Protein AF-A0A518BI20-F1 (afdb_monomer_lite)

Radius of gyration: 26.62 Å; chains: 1; bounding box: 89×63×53 Å

Structure (mmCIF, N/CA/C/O backbone):
data_AF-A0A518BI20-F1
#
_entry.id   AF-A0A518BI20-F1
#
loop_
_atom_site.group_PDB
_atom_site.id
_atom_site.type_symbol
_atom_site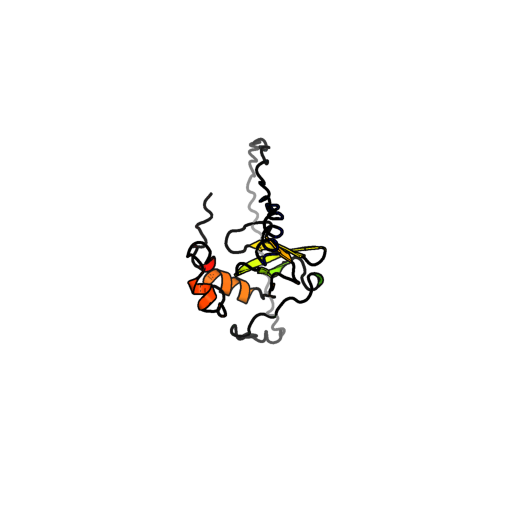.label_atom_id
_atom_site.label_alt_id
_atom_site.label_comp_id
_atom_site.label_asym_id
_atom_site.label_entity_id
_atom_site.label_seq_id
_atom_site.pdbx_PDB_ins_code
_atom_site.Cartn_x
_atom_site.Cartn_y
_atom_site.Cartn_z
_atom_site.occupancy
_atom_site.B_iso_or_equiv
_atom_site.auth_seq_id
_atom_site.auth_comp_id
_atom_site.auth_asym_id
_atom_site.auth_atom_id
_atom_site.pdbx_PDB_model_num
ATOM 1 N N . MET A 1 1 ? 46.395 31.071 -14.365 1.00 49.25 1 MET A N 1
ATOM 2 C CA . MET A 1 1 ? 45.755 29.738 -14.364 1.00 49.25 1 MET A CA 1
ATOM 3 C C . MET A 1 1 ? 44.639 29.793 -13.339 1.00 49.25 1 MET A C 1
ATOM 5 O O . MET A 1 1 ? 44.925 29.851 -12.153 1.00 49.25 1 MET A O 1
ATOM 9 N N . GLY A 1 2 ? 43.411 30.005 -13.818 1.00 41.03 2 GLY A N 1
ATOM 10 C CA . GLY A 1 2 ? 42.264 30.434 -13.016 1.00 41.03 2 GLY A CA 1
ATOM 11 C C . GLY A 1 2 ? 41.359 29.276 -12.612 1.00 41.03 2 GLY A C 1
ATOM 12 O O . GLY A 1 2 ? 41.117 28.360 -13.392 1.00 41.03 2 GLY A O 1
ATOM 13 N N . LEU A 1 3 ? 40.857 29.361 -11.384 1.00 51.25 3 LEU A N 1
ATOM 14 C CA . LEU A 1 3 ? 40.021 28.398 -10.668 1.00 51.25 3 LEU A CA 1
ATOM 15 C C . LEU A 1 3 ? 38.553 28.383 -11.167 1.00 51.25 3 LEU A C 1
ATOM 17 O O . LEU A 1 3 ? 37.632 28.340 -10.362 1.00 51.25 3 LEU A O 1
ATOM 21 N N . ALA A 1 4 ? 38.328 28.496 -12.481 1.00 50.50 4 ALA A N 1
ATOM 22 C CA . ALA A 1 4 ? 36.995 28.701 -13.071 1.00 50.50 4 ALA A CA 1
ATOM 23 C C . ALA A 1 4 ? 36.581 27.644 -14.117 1.00 50.50 4 ALA A C 1
ATOM 25 O O . ALA A 1 4 ? 35.505 27.754 -14.695 1.00 50.50 4 ALA A O 1
ATOM 26 N N . ASP A 1 5 ? 37.402 26.617 -14.364 1.00 51.78 5 ASP A N 1
ATOM 27 C CA . ASP A 1 5 ? 37.168 25.641 -15.448 1.00 51.78 5 ASP A CA 1
ATOM 28 C C . ASP A 1 5 ? 36.782 24.226 -14.978 1.00 51.78 5 ASP A C 1
ATOM 30 O O . ASP A 1 5 ? 36.635 23.319 -15.798 1.00 51.78 5 ASP A O 1
ATOM 34 N N . LEU A 1 6 ? 36.581 24.010 -13.671 1.00 52.59 6 LEU A N 1
ATOM 35 C CA . LEU A 1 6 ? 36.198 22.691 -13.144 1.00 52.59 6 LEU A CA 1
ATOM 36 C C . LEU A 1 6 ? 34.688 22.493 -12.932 1.00 52.59 6 LEU A C 1
ATOM 38 O O . LEU A 1 6 ? 34.280 21.393 -12.578 1.00 52.59 6 LEU A O 1
ATOM 42 N N . ASP A 1 7 ? 33.864 23.511 -13.194 1.00 49.44 7 ASP A N 1
ATOM 43 C CA . ASP A 1 7 ? 32.416 23.464 -12.923 1.00 49.44 7 ASP A CA 1
ATOM 44 C C . ASP A 1 7 ? 31.561 23.135 -14.165 1.00 49.44 7 ASP A C 1
ATOM 46 O O . ASP A 1 7 ? 30.335 23.094 -14.118 1.00 49.44 7 ASP A O 1
ATOM 50 N N . ARG A 1 8 ? 32.198 22.870 -15.316 1.00 48.34 8 ARG A N 1
ATOM 51 C CA . ARG A 1 8 ? 31.497 22.635 -16.595 1.00 48.34 8 ARG A CA 1
ATOM 52 C C . ARG A 1 8 ? 31.306 21.151 -16.954 1.00 48.34 8 ARG A C 1
ATOM 54 O O . ARG A 1 8 ? 30.789 20.852 -18.024 1.00 48.34 8 ARG A O 1
ATOM 61 N N . ARG A 1 9 ? 31.708 20.202 -16.095 1.00 49.59 9 ARG A N 1
ATOM 62 C CA . ARG A 1 9 ? 31.612 18.753 -16.395 1.00 49.59 9 ARG A CA 1
ATOM 63 C C . ARG A 1 9 ? 30.471 17.997 -15.711 1.00 49.59 9 ARG A C 1
ATOM 65 O O . ARG A 1 9 ? 30.226 16.865 -16.101 1.00 49.59 9 ARG A O 1
ATOM 72 N N . ASN A 1 10 ? 29.721 18.611 -14.795 1.00 47.16 10 ASN A N 1
ATOM 73 C CA . ASN A 1 10 ? 28.638 17.919 -14.075 1.00 47.16 10 ASN A CA 1
ATOM 74 C C . ASN A 1 10 ? 27.217 18.210 -14.602 1.00 47.16 10 ASN A C 1
ATOM 76 O O . ASN A 1 10 ? 26.243 17.830 -13.965 1.00 47.16 10 ASN A O 1
ATOM 80 N N . GLN A 1 11 ? 27.071 18.848 -15.771 1.00 52.09 11 GLN A N 1
ATOM 81 C CA . GLN A 1 11 ? 25.760 19.197 -16.355 1.00 52.09 11 GLN A CA 1
ATOM 82 C C . GLN A 1 11 ? 25.296 18.299 -17.520 1.00 52.09 11 GLN A C 1
ATOM 84 O O . GLN A 1 11 ? 24.353 18.659 -18.218 1.00 52.09 11 GLN A O 1
ATOM 89 N N . ALA A 1 12 ? 25.911 17.133 -17.748 1.00 46.97 12 ALA A N 1
ATOM 90 C CA . ALA A 1 12 ? 25.639 16.327 -18.948 1.00 46.97 12 ALA A CA 1
ATOM 91 C C . ALA A 1 12 ? 25.149 14.886 -18.708 1.00 46.97 12 ALA A C 1
ATOM 93 O O . ALA A 1 12 ? 25.139 14.104 -19.653 1.00 46.97 12 ALA A O 1
ATOM 94 N N . GLU A 1 13 ? 24.680 14.532 -17.507 1.00 47.75 13 GLU A N 1
ATOM 95 C CA . GLU A 1 13 ? 24.057 13.215 -17.260 1.00 47.75 13 GLU A CA 1
ATOM 96 C C . GLU A 1 13 ? 22.647 13.331 -16.661 1.00 47.75 13 GLU A C 1
ATOM 98 O O . GLU A 1 13 ? 22.235 12.578 -15.789 1.00 47.75 13 GLU A O 1
ATOM 103 N N . GLY A 1 14 ? 21.859 14.271 -17.186 1.00 42.34 14 GLY A N 1
ATOM 104 C CA . GLY A 1 14 ? 20.399 14.238 -17.097 1.00 42.34 14 GLY A CA 1
ATOM 105 C C . GLY A 1 14 ? 19.825 13.340 -18.192 1.00 42.34 14 GLY A C 1
ATOM 106 O O . GLY A 1 14 ? 19.191 13.836 -19.121 1.00 42.34 14 GLY A O 1
ATOM 107 N N . LYS A 1 15 ? 20.086 12.027 -18.135 1.00 45.50 15 LYS A N 1
ATOM 108 C CA . LYS A 1 15 ? 19.449 11.064 -19.041 1.00 45.50 15 LYS A CA 1
ATOM 109 C C . LYS A 1 15 ? 18.239 10.457 -18.342 1.00 45.50 15 LYS A C 1
ATOM 111 O O . LYS A 1 15 ? 18.365 9.615 -17.463 1.00 45.50 15 LYS A O 1
ATOM 116 N N . ALA A 1 16 ? 17.085 10.971 -18.750 1.00 46.91 16 ALA A N 1
ATOM 117 C CA . ALA A 1 16 ? 15.737 10.542 -18.426 1.00 46.91 16 ALA A CA 1
ATOM 118 C C . ALA A 1 16 ? 15.616 9.035 -18.132 1.00 46.91 16 ALA A C 1
ATOM 120 O O . ALA A 1 16 ? 15.645 8.212 -19.045 1.00 46.91 16 ALA A O 1
ATOM 121 N N . ALA A 1 17 ? 15.389 8.698 -16.864 1.00 42.91 17 ALA A N 1
ATOM 122 C CA . ALA A 1 17 ? 14.585 7.540 -16.512 1.00 42.91 17 ALA A CA 1
ATOM 123 C C . ALA A 1 17 ? 13.122 7.999 -16.564 1.00 42.91 17 ALA A C 1
ATOM 125 O O . ALA A 1 17 ? 12.525 8.368 -15.555 1.00 42.91 17 ALA A O 1
ATOM 126 N N . GLY A 1 18 ? 12.588 8.078 -17.784 1.00 37.88 18 GLY A N 1
ATOM 127 C CA . GLY A 1 18 ? 11.149 8.075 -17.986 1.00 37.88 18 GLY A CA 1
ATOM 128 C C . GLY A 1 18 ? 10.652 6.725 -17.501 1.00 37.88 18 GLY A C 1
ATOM 129 O O . GLY A 1 18 ? 10.912 5.704 -18.131 1.00 37.88 18 GLY A O 1
ATOM 130 N N . VAL A 1 19 ? 10.024 6.710 -16.332 1.00 44.03 19 VAL A N 1
ATOM 131 C CA . VAL A 1 19 ? 9.188 5.588 -15.928 1.00 44.03 19 VAL A CA 1
ATOM 132 C C . VAL A 1 19 ? 7.963 5.708 -16.820 1.00 44.03 19 VAL A C 1
ATOM 134 O O . VAL A 1 19 ? 7.074 6.517 -16.563 1.00 44.03 19 VAL A O 1
ATOM 137 N N . ASP A 1 20 ? 8.002 5.010 -17.951 1.00 36.09 20 ASP A N 1
ATOM 138 C CA . ASP A 1 20 ? 6.853 4.866 -18.826 1.00 36.09 20 ASP A CA 1
ATOM 139 C C . ASP A 1 20 ? 5.751 4.202 -18.001 1.00 36.09 20 ASP A C 1
ATOM 141 O O . ASP A 1 20 ? 5.804 3.013 -17.678 1.00 36.09 20 ASP A O 1
ATOM 145 N N . CYS A 1 21 ? 4.766 5.005 -17.604 1.00 42.34 21 CYS A N 1
ATOM 146 C CA . CYS A 1 21 ? 3.486 4.513 -17.143 1.00 42.34 21 CYS A CA 1
ATOM 147 C C . CYS A 1 21 ? 2.962 3.575 -18.231 1.00 42.34 21 CYS A C 1
ATOM 149 O O . CYS A 1 21 ? 2.674 4.004 -19.347 1.00 42.34 21 CYS A O 1
ATOM 151 N N . PHE A 1 22 ? 2.903 2.288 -17.906 1.00 38.94 22 PHE A N 1
ATOM 152 C CA . PHE A 1 22 ? 2.394 1.238 -18.768 1.00 38.94 22 PHE A CA 1
ATOM 153 C C . PHE A 1 22 ? 0.941 1.567 -19.138 1.00 38.94 22 PHE A C 1
ATOM 155 O O . PHE A 1 22 ? 0.022 1.401 -18.337 1.00 38.94 22 PHE A O 1
ATOM 162 N N . ASP A 1 23 ? 0.750 2.093 -20.346 1.00 39.62 23 ASP A N 1
ATOM 163 C CA . ASP A 1 23 ? -0.556 2.376 -20.927 1.00 39.62 23 ASP A CA 1
ATOM 164 C C . ASP A 1 23 ? -1.220 1.041 -21.298 1.00 39.62 23 ASP A C 1
ATOM 166 O O . ASP A 1 23 ? -1.038 0.490 -22.385 1.00 39.62 23 ASP A O 1
ATOM 170 N N . ALA A 1 24 ? -1.957 0.470 -20.345 1.00 46.78 24 ALA A N 1
ATOM 171 C CA . ALA A 1 24 ? -2.783 -0.717 -20.534 1.00 46.78 24 ALA A CA 1
ATOM 172 C C . ALA A 1 24 ? -4.075 -0.372 -21.304 1.00 46.78 24 ALA A C 1
ATOM 174 O O . ALA A 1 24 ? -5.183 -0.652 -20.849 1.00 46.78 24 ALA A O 1
ATOM 175 N N . SER A 1 25 ? -3.938 0.221 -22.490 1.00 49.69 25 SER A N 1
ATOM 176 C CA . SER A 1 25 ? -5.051 0.556 -23.385 1.00 49.69 25 SER A CA 1
ATOM 177 C C . SER A 1 25 ? -5.046 -0.305 -24.650 1.00 49.69 25 SER A C 1
ATOM 179 O O . SER A 1 25 ? -5.056 0.210 -25.765 1.00 49.69 25 SER A O 1
ATOM 181 N N . ASP A 1 26 ? -5.093 -1.634 -24.512 1.00 47.78 26 ASP A N 1
ATOM 182 C CA . ASP A 1 26 ? -5.637 -2.474 -25.588 1.00 47.78 26 ASP A CA 1
ATOM 183 C C . ASP A 1 26 ? -6.377 -3.707 -25.056 1.00 47.78 26 ASP A C 1
ATOM 185 O O . ASP A 1 26 ? -5.843 -4.805 -24.919 1.00 47.78 26 ASP A O 1
ATOM 189 N N . SER A 1 27 ? -7.664 -3.519 -24.766 1.00 46.88 27 SER A N 1
ATOM 190 C CA . SER A 1 27 ? -8.620 -4.615 -24.583 1.00 46.88 27 SER A CA 1
ATOM 191 C C . SER A 1 27 ? -9.850 -4.422 -25.474 1.00 46.88 27 SER A C 1
ATOM 193 O O . SER A 1 27 ? -11.001 -4.569 -25.063 1.00 46.88 27 SER A O 1
ATOM 195 N N . ARG A 1 28 ? -9.636 -4.133 -26.766 1.00 52.66 28 ARG A N 1
ATOM 196 C CA . ARG A 1 28 ? -10.709 -4.238 -27.768 1.00 52.66 28 ARG A CA 1
ATOM 197 C C . ARG A 1 28 ? -10.873 -5.677 -28.258 1.00 52.66 28 ARG A C 1
ATOM 199 O O . ARG A 1 28 ? -10.532 -6.000 -29.392 1.00 52.66 28 ARG A O 1
ATOM 206 N N . ARG A 1 29 ? -11.519 -6.527 -27.453 1.00 45.75 29 ARG A N 1
ATOM 207 C CA . ARG A 1 29 ? -12.283 -7.683 -27.966 1.00 45.75 29 ARG A CA 1
ATOM 208 C C . ARG A 1 29 ? -13.600 -7.827 -27.213 1.00 45.75 29 ARG A C 1
ATOM 210 O O . ARG A 1 29 ? -13.661 -8.338 -26.104 1.00 45.75 29 ARG A O 1
ATOM 217 N N . ARG A 1 30 ? -14.667 -7.360 -27.865 1.00 58.44 30 ARG A N 1
ATOM 218 C CA . ARG A 1 30 ? -16.062 -7.536 -27.448 1.00 58.44 30 ARG A CA 1
ATOM 219 C C . ARG A 1 30 ? -16.431 -9.025 -27.537 1.00 58.44 30 ARG A C 1
ATOM 221 O O . ARG A 1 30 ? -16.323 -9.573 -28.635 1.00 58.44 30 ARG A O 1
ATOM 228 N N . PRO A 1 31 ? -16.902 -9.686 -26.469 1.00 46.25 31 PRO A N 1
ATOM 229 C CA . PRO A 1 31 ? -17.592 -10.957 -26.620 1.00 46.25 31 PRO A CA 1
ATOM 230 C C . PRO A 1 31 ? -19.017 -10.723 -27.143 1.00 46.25 31 PRO A C 1
ATOM 232 O O . PRO A 1 31 ? -19.710 -9.786 -26.747 1.00 46.25 31 PRO A O 1
ATOM 235 N N . ALA A 1 32 ? -19.427 -11.571 -28.086 1.00 51.12 32 ALA A N 1
ATOM 236 C CA . ALA A 1 32 ? -20.730 -11.546 -28.729 1.00 51.12 32 ALA A CA 1
ATOM 237 C C . ALA A 1 32 ? -21.861 -11.865 -27.738 1.00 51.12 32 ALA A C 1
ATOM 239 O O . ALA A 1 32 ? -21.812 -12.847 -26.999 1.00 51.12 32 ALA A O 1
ATOM 240 N N . THR A 1 33 ? -22.911 -11.048 -27.770 1.00 49.25 33 THR A N 1
ATOM 241 C CA . THR A 1 33 ? -24.156 -11.248 -27.029 1.00 49.25 33 THR A CA 1
ATOM 242 C C . THR A 1 33 ? -24.933 -12.423 -27.624 1.00 49.25 33 THR A C 1
ATOM 244 O O . THR A 1 33 ? -25.623 -12.267 -28.630 1.00 49.25 33 THR A O 1
ATOM 247 N N . ILE A 1 34 ? -24.861 -13.600 -27.000 1.00 52.72 34 ILE A N 1
ATOM 248 C CA . ILE A 1 34 ? -25.778 -14.711 -27.285 1.00 52.72 34 ILE A CA 1
ATOM 249 C C . ILE A 1 34 ? -26.917 -14.641 -26.265 1.00 52.72 34 ILE A C 1
ATOM 251 O O . ILE A 1 34 ? -26.751 -14.944 -25.086 1.00 52.72 34 ILE A O 1
ATOM 255 N N . ARG A 1 35 ? -28.088 -14.195 -26.728 1.00 55.19 35 ARG A N 1
ATOM 256 C CA . ARG A 1 35 ? -29.352 -14.298 -25.992 1.00 55.19 35 ARG A CA 1
ATOM 257 C C . ARG A 1 35 ? -29.861 -15.733 -26.108 1.00 55.19 35 ARG A C 1
ATOM 259 O O . ARG A 1 35 ? -30.450 -16.086 -27.124 1.00 55.19 35 ARG A O 1
ATOM 266 N N . THR A 1 36 ? -29.685 -16.526 -25.057 1.00 52.53 36 THR A N 1
ATOM 267 C CA . THR A 1 36 ? -30.380 -17.811 -24.911 1.00 52.53 36 THR A CA 1
ATOM 268 C C . THR A 1 36 ? -31.441 -17.658 -23.830 1.00 52.53 36 THR A C 1
ATOM 270 O O . THR A 1 36 ? -31.136 -17.558 -22.645 1.00 52.53 36 THR A O 1
ATOM 273 N N . SER A 1 37 ? -32.703 -17.590 -24.244 1.00 54.22 37 SER A N 1
ATOM 274 C CA . SER A 1 37 ? -33.854 -17.621 -23.345 1.00 54.22 37 SER A CA 1
ATOM 275 C C . SER A 1 37 ? -34.087 -19.064 -22.901 1.00 54.22 37 SER A C 1
ATOM 277 O O . SER A 1 37 ? -34.559 -19.880 -23.688 1.00 54.22 37 SER A O 1
ATOM 279 N N . VAL A 1 38 ? -33.745 -19.389 -21.655 1.00 48.88 38 VAL A N 1
ATOM 280 C CA . VAL A 1 38 ? -34.098 -20.676 -21.042 1.00 48.88 38 VAL A CA 1
ATOM 281 C C . VAL A 1 38 ? -35.331 -20.462 -20.171 1.00 48.88 38 VAL A C 1
ATOM 283 O O . VAL A 1 38 ? -35.282 -19.771 -19.156 1.00 48.88 38 VAL A O 1
ATOM 286 N N . VAL A 1 39 ? -36.452 -21.036 -20.601 1.00 53.59 39 VAL A N 1
ATOM 287 C CA . VAL A 1 39 ? -37.682 -21.133 -19.812 1.00 53.59 39 VAL A CA 1
ATOM 288 C C . VAL A 1 39 ? -37.501 -22.300 -18.844 1.00 53.59 39 VAL A C 1
ATOM 290 O O . VAL A 1 39 ? -37.498 -23.453 -19.266 1.00 53.59 39 VAL A O 1
ATOM 293 N N . VAL A 1 40 ? -37.317 -22.009 -17.556 1.00 49.56 40 VAL A N 1
ATOM 294 C CA . VAL A 1 40 ? -37.291 -23.030 -16.499 1.00 49.56 40 VAL A CA 1
ATOM 295 C C . VAL A 1 40 ? -38.683 -23.109 -15.884 1.00 49.56 40 VAL A C 1
ATOM 297 O O . VAL A 1 40 ? -39.147 -22.182 -15.222 1.00 49.56 40 VAL A O 1
ATOM 300 N N . THR A 1 41 ? -39.368 -24.219 -16.134 1.00 59.59 41 THR A N 1
ATOM 301 C CA . THR A 1 41 ? -40.640 -24.570 -15.501 1.00 59.59 41 THR A CA 1
ATOM 302 C C . THR A 1 41 ? -40.437 -24.870 -14.018 1.00 59.59 41 THR A C 1
ATOM 304 O O . THR A 1 41 ? -39.646 -25.742 -13.658 1.00 59.59 41 THR A O 1
ATOM 307 N N . LEU A 1 42 ? -41.184 -24.161 -13.164 1.00 48.56 42 LEU A N 1
ATOM 308 C CA . LEU A 1 42 ? -41.315 -24.455 -11.740 1.00 48.56 42 LEU A CA 1
ATOM 309 C C . LEU A 1 42 ? -41.909 -25.854 -11.532 1.00 48.56 42 LEU A C 1
ATOM 311 O O . LEU A 1 42 ? -42.943 -26.196 -12.100 1.00 48.56 42 LEU A O 1
ATOM 315 N N . SER A 1 43 ? -41.308 -26.628 -10.636 1.00 59.62 43 SER A N 1
ATOM 316 C CA . SER A 1 43 ? -41.972 -27.745 -9.966 1.00 59.62 43 SER A CA 1
ATOM 317 C C . SER A 1 43 ? -41.710 -27.610 -8.473 1.00 59.62 43 SER A C 1
ATOM 319 O O . SER A 1 43 ? -40.648 -27.961 -7.965 1.00 59.62 43 SER A O 1
ATOM 321 N N . ALA A 1 44 ? -42.678 -27.007 -7.785 1.00 56.75 44 ALA A N 1
ATOM 322 C CA . ALA A 1 44 ? -42.707 -26.928 -6.337 1.00 56.75 44 ALA A CA 1
ATOM 323 C C . ALA A 1 44 ? -43.113 -28.300 -5.791 1.00 56.75 44 ALA A C 1
ATOM 325 O O . ALA A 1 44 ? -44.262 -28.712 -5.939 1.00 56.75 44 ALA A O 1
ATOM 326 N N . THR A 1 45 ? -42.177 -28.993 -5.146 1.00 60.56 45 THR A N 1
ATOM 327 C CA . THR A 1 45 ? -42.503 -30.161 -4.325 1.00 60.56 45 THR A CA 1
ATOM 328 C C . THR A 1 45 ? -42.159 -29.809 -2.886 1.00 60.56 45 THR A C 1
ATOM 330 O O . THR A 1 45 ? -40.991 -29.760 -2.507 1.00 60.56 45 THR A O 1
ATOM 333 N N . LEU A 1 46 ? -43.191 -29.490 -2.102 1.00 56.06 46 LEU A N 1
ATOM 334 C CA . LEU A 1 46 ? -43.097 -29.383 -0.651 1.00 56.06 46 LEU A CA 1
ATOM 335 C C . LEU A 1 46 ? -42.835 -30.778 -0.081 1.00 56.06 46 LEU A C 1
ATOM 337 O O . LEU A 1 46 ? -43.708 -31.642 -0.141 1.00 56.06 46 LEU A O 1
ATOM 341 N N . VAL A 1 47 ? -41.675 -30.970 0.540 1.00 55.22 47 VAL A N 1
ATOM 342 C CA . VAL A 1 47 ? -41.484 -32.031 1.531 1.00 55.22 47 VAL A CA 1
ATOM 343 C C . VAL A 1 47 ? -41.162 -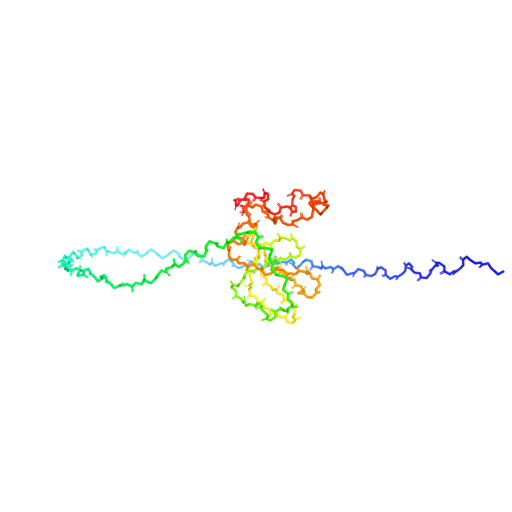31.355 2.853 1.00 55.22 47 VAL A C 1
ATOM 345 O O . VAL A 1 47 ? -40.041 -30.936 3.124 1.00 55.22 47 VAL A O 1
ATOM 348 N N . SER A 1 48 ? -42.218 -31.201 3.647 1.00 59.38 48 SER A N 1
ATOM 349 C CA . SER A 1 48 ? -42.147 -30.866 5.060 1.00 59.38 48 SER A CA 1
ATOM 350 C C . SER A 1 48 ? -41.631 -32.091 5.809 1.00 59.38 48 SER A C 1
ATOM 352 O O . SER A 1 48 ? -42.325 -33.101 5.908 1.00 59.38 48 SER A O 1
ATOM 354 N N . ALA A 1 49 ? -40.406 -32.004 6.318 1.00 51.91 49 ALA A N 1
ATOM 355 C CA . ALA A 1 49 ? -39.880 -32.939 7.298 1.00 51.91 49 ALA A CA 1
ATOM 356 C C . ALA A 1 49 ? -39.384 -32.136 8.504 1.00 51.91 49 ALA A C 1
ATOM 358 O O . ALA A 1 49 ? -38.285 -31.582 8.511 1.00 51.91 49 ALA A O 1
ATOM 359 N N . CYS A 1 50 ? -40.238 -32.056 9.525 1.00 47.47 50 CYS A N 1
ATOM 360 C CA . CYS A 1 50 ? -39.871 -31.633 10.867 1.00 47.47 50 CYS A CA 1
ATOM 361 C C . CYS A 1 50 ? -38.860 -32.630 11.446 1.00 47.47 50 CYS A C 1
ATOM 363 O O . CYS A 1 50 ? -39.238 -33.717 11.878 1.00 47.47 50 CYS A O 1
ATOM 365 N N . LEU A 1 51 ? -37.584 -32.249 11.485 1.00 55.28 51 LEU A N 1
ATOM 366 C CA . LEU A 1 51 ? -36.589 -32.907 12.325 1.00 55.28 51 LEU A CA 1
ATOM 367 C C . LEU A 1 51 ? -36.394 -32.076 13.601 1.00 55.28 51 LEU A C 1
ATOM 369 O O . LEU A 1 51 ? -36.098 -30.882 13.505 1.00 55.28 51 LEU A O 1
ATOM 373 N N . PRO A 1 52 ? -36.537 -32.666 14.800 1.00 48.97 52 PRO A N 1
ATOM 374 C CA . PRO A 1 52 ? -36.105 -32.016 16.025 1.00 48.97 52 PRO A CA 1
ATOM 375 C C . PRO A 1 52 ? -34.573 -31.963 16.028 1.00 48.97 52 PRO A C 1
ATOM 377 O O . PRO A 1 52 ? -33.903 -32.964 16.276 1.00 48.97 52 PRO A O 1
ATOM 380 N N . VAL A 1 53 ? -34.004 -30.787 15.752 1.00 50.91 53 VAL A N 1
ATOM 381 C CA . VAL A 1 53 ? -32.589 -30.519 16.032 1.00 50.91 53 VAL A CA 1
ATOM 382 C C . VAL A 1 53 ? -32.419 -30.534 17.547 1.00 50.91 53 VAL A C 1
ATOM 384 O O . VAL A 1 53 ? -32.763 -29.594 18.265 1.00 50.91 53 VAL A O 1
ATOM 387 N N . THR A 1 54 ? -31.904 -31.655 18.041 1.00 54.94 54 THR A N 1
ATOM 388 C CA . THR A 1 54 ? -31.348 -31.775 19.381 1.00 54.94 54 THR A CA 1
ATOM 389 C C . THR A 1 54 ? -30.273 -30.714 19.555 1.00 54.94 54 THR A C 1
ATOM 391 O O . THR A 1 54 ? -29.285 -30.657 18.822 1.00 54.94 54 THR A O 1
ATOM 394 N N . ARG A 1 55 ? -30.520 -29.847 20.534 1.00 52.97 55 ARG A N 1
ATOM 395 C CA . ARG A 1 55 ? -29.683 -28.737 20.974 1.00 52.97 55 ARG A CA 1
ATOM 396 C C . ARG A 1 55 ? -28.330 -29.269 21.451 1.00 52.97 55 ARG A C 1
ATOM 398 O O . ARG A 1 55 ? -28.149 -29.530 22.637 1.00 52.97 55 ARG A O 1
ATOM 405 N N . ASN A 1 56 ? -27.383 -29.419 20.530 1.00 47.97 56 ASN A N 1
ATOM 406 C CA . ASN A 1 56 ? -26.008 -29.775 20.852 1.00 47.97 56 ASN A CA 1
ATOM 407 C C . ASN A 1 56 ? -25.303 -28.535 21.424 1.00 47.97 56 ASN A C 1
ATOM 409 O O . ASN A 1 56 ? -24.681 -27.753 20.711 1.00 47.97 56 ASN A O 1
ATOM 413 N N . ARG A 1 57 ? -25.450 -28.327 22.738 1.00 53.16 57 ARG A N 1
ATOM 414 C CA . ARG A 1 57 ? -24.590 -27.438 23.529 1.00 53.16 57 ARG A CA 1
ATOM 415 C C . ARG A 1 57 ? -23.244 -28.134 23.728 1.00 53.16 57 ARG A C 1
ATOM 417 O O . ARG A 1 57 ? -22.935 -28.582 24.826 1.00 53.16 57 ARG A O 1
ATOM 424 N N . HIS A 1 58 ? -22.459 -28.242 22.661 1.00 47.19 58 HIS A N 1
ATOM 425 C CA . HIS A 1 58 ? -21.035 -28.502 22.803 1.00 47.19 58 HIS A CA 1
ATOM 426 C C . HIS A 1 58 ? -20.294 -27.178 22.736 1.00 47.19 58 HIS A C 1
ATOM 428 O O . HIS A 1 58 ? -20.399 -26.417 21.779 1.00 47.19 58 HIS A O 1
ATOM 434 N N . ALA A 1 59 ? -19.608 -26.915 23.839 1.00 51.78 59 ALA A N 1
ATOM 435 C CA . ALA A 1 59 ? -18.675 -25.837 24.041 1.00 51.78 59 ALA A CA 1
ATOM 436 C C . ALA A 1 59 ? -17.700 -25.706 22.863 1.00 51.78 59 ALA A C 1
ATOM 438 O O . ALA A 1 59 ? -16.908 -26.605 22.598 1.00 51.78 59 ALA A O 1
ATOM 439 N N . LEU A 1 60 ? -17.729 -24.548 22.217 1.00 52.97 60 LEU A N 1
ATOM 440 C CA . LEU A 1 60 ? -16.551 -23.913 21.642 1.00 52.97 60 LEU A CA 1
ATOM 441 C C . LEU A 1 60 ? -16.429 -22.621 22.452 1.00 52.97 60 LEU A C 1
ATOM 443 O O . LEU A 1 60 ? -17.263 -21.730 22.344 1.00 52.97 60 LEU A O 1
ATOM 447 N N . ALA A 1 61 ? -15.694 -22.685 23.562 1.00 47.84 61 ALA A N 1
ATOM 448 C CA . ALA A 1 61 ? -14.285 -22.300 23.588 1.00 47.84 61 ALA A CA 1
ATOM 449 C C . ALA A 1 61 ? -14.165 -20.855 23.104 1.00 47.84 61 ALA A C 1
ATOM 451 O O . ALA A 1 61 ? -14.341 -20.578 21.921 1.00 47.84 61 ALA A O 1
ATOM 452 N N . GLY A 1 62 ? -13.959 -19.958 24.070 1.00 45.81 62 GLY A N 1
ATOM 453 C CA . GLY A 1 62 ? -13.949 -18.520 23.878 1.00 45.81 62 GLY A CA 1
ATOM 454 C C . GLY A 1 62 ? -13.194 -18.123 22.621 1.00 45.81 62 GLY A C 1
ATOM 455 O O . GLY A 1 62 ? -11.985 -18.321 22.521 1.00 45.81 62 GLY A O 1
ATOM 456 N N . GLN A 1 63 ? -13.919 -17.515 21.687 1.00 48.50 63 GLN A N 1
ATOM 457 C CA . GLN A 1 63 ? -13.311 -16.493 20.862 1.00 48.50 63 GLN A CA 1
ATOM 458 C C . GLN A 1 63 ? -12.911 -15.407 21.851 1.00 48.50 63 GLN A C 1
ATOM 460 O O . GLN A 1 63 ? -13.745 -14.635 22.318 1.00 48.50 63 GLN A O 1
ATOM 465 N N . ALA A 1 64 ? -11.651 -15.457 22.279 1.00 46.53 64 ALA A N 1
ATOM 466 C CA . ALA A 1 64 ? -11.004 -14.294 22.829 1.00 46.53 64 ALA A CA 1
ATOM 467 C C . ALA A 1 64 ? -11.219 -13.207 21.779 1.00 46.53 64 ALA A C 1
ATOM 469 O O . ALA A 1 64 ? -10.665 -13.288 20.683 1.00 46.53 64 ALA A O 1
ATOM 470 N N . GLU A 1 65 ? -12.104 -12.263 22.089 1.00 47.12 65 GLU A N 1
ATOM 471 C CA . GLU A 1 65 ? -12.096 -10.950 21.477 1.00 47.12 65 GLU A CA 1
ATOM 472 C C . GLU A 1 65 ? -10.680 -10.428 21.692 1.00 47.12 65 GLU A C 1
ATOM 474 O O . GLU A 1 65 ? -10.336 -9.869 22.734 1.00 47.12 65 GLU A O 1
ATOM 479 N N . THR A 1 66 ? -9.808 -10.687 20.721 1.00 50.47 66 THR A N 1
ATOM 480 C CA . THR A 1 66 ? -8.602 -9.910 20.542 1.00 50.47 66 THR A CA 1
ATOM 481 C C . THR A 1 66 ? -9.105 -8.550 20.099 1.00 50.47 66 THR A C 1
ATOM 483 O O . THR A 1 66 ? -9.150 -8.242 18.909 1.00 50.47 66 THR A O 1
ATOM 486 N N . SER A 1 67 ? -9.541 -7.757 21.076 1.00 46.38 67 SER A N 1
ATOM 487 C CA . SER A 1 67 ? -9.588 -6.307 21.013 1.00 46.38 67 SER A CA 1
ATOM 488 C C . SER A 1 67 ? -8.150 -5.856 20.789 1.00 46.38 67 SER A C 1
ATOM 490 O O . SER A 1 67 ? -7.453 -5.429 21.708 1.00 46.38 67 SER A O 1
ATOM 492 N N . HIS A 1 68 ? -7.663 -6.090 19.571 1.00 53.03 68 HIS A N 1
ATOM 493 C CA . HIS A 1 68 ? -6.379 -5.642 19.096 1.00 53.03 68 HIS A CA 1
ATOM 494 C C . HIS A 1 68 ? -6.480 -4.130 19.143 1.00 53.03 68 HIS A C 1
ATOM 496 O O . HIS A 1 68 ? -7.256 -3.511 18.419 1.00 53.03 68 HIS A O 1
ATOM 502 N N . THR A 1 69 ? -5.762 -3.542 20.088 1.00 52.66 69 THR A N 1
ATOM 503 C CA . THR A 1 69 ? -5.530 -2.111 20.154 1.00 52.66 69 THR A CA 1
ATOM 504 C C . THR A 1 69 ? -5.039 -1.659 18.782 1.00 52.66 69 THR A C 1
ATOM 506 O O . THR A 1 69 ? -3.873 -1.869 18.461 1.00 52.66 69 THR A O 1
ATOM 509 N N . LEU A 1 70 ? -5.910 -1.031 17.986 1.00 57.16 70 LEU A N 1
ATOM 510 C CA . LEU A 1 70 ? -5.623 -0.465 16.654 1.00 57.16 70 LEU A CA 1
ATOM 511 C C . LEU A 1 70 ? -4.619 0.712 16.698 1.00 57.16 70 LEU A C 1
ATOM 513 O O . LEU A 1 70 ? -4.534 1.504 15.770 1.00 57.16 70 LEU A O 1
ATOM 517 N N . ASN A 1 71 ? -3.869 0.836 17.795 1.00 56.41 71 ASN A N 1
ATOM 518 C CA . ASN A 1 71 ? -2.878 1.875 18.052 1.00 56.41 71 ASN A CA 1
ATOM 519 C C . ASN A 1 71 ? -1.440 1.347 17.974 1.00 56.41 71 ASN A C 1
ATOM 521 O O . ASN A 1 71 ? -0.500 2.092 18.254 1.00 56.41 71 ASN A O 1
ATOM 525 N N . THR A 1 72 ? -1.231 0.065 17.668 1.00 68.94 72 THR A N 1
ATOM 526 C CA . THR A 1 72 ? 0.121 -0.436 17.419 1.00 68.94 72 THR A CA 1
ATOM 527 C C . THR A 1 72 ? 0.525 -0.062 16.001 1.00 68.94 72 THR A C 1
ATOM 529 O O . THR A 1 72 ? -0.197 -0.338 15.055 1.00 68.94 72 THR A O 1
ATOM 532 N N . MET A 1 73 ? 1.669 0.605 15.867 1.00 72.44 73 MET A N 1
ATOM 533 C CA . MET A 1 73 ? 2.221 0.983 14.569 1.00 72.44 73 MET A CA 1
ATOM 534 C C . MET A 1 73 ? 2.472 -0.264 13.707 1.00 72.44 73 MET A C 1
ATOM 536 O O . MET A 1 73 ? 3.100 -1.208 14.205 1.00 72.44 73 MET A O 1
ATOM 540 N N . PRO A 1 74 ? 2.048 -0.272 12.432 1.00 83.56 74 PRO A N 1
ATOM 541 C CA . PRO A 1 74 ? 2.296 -1.403 11.556 1.00 83.56 74 PRO A CA 1
ATOM 542 C C . PRO A 1 74 ? 3.795 -1.601 11.334 1.00 83.56 74 PRO A C 1
ATOM 544 O O . PRO A 1 74 ? 4.570 -0.659 11.151 1.00 83.56 74 PRO A O 1
ATOM 547 N N . SER A 1 75 ? 4.219 -2.861 11.381 1.00 87.06 75 SER A N 1
ATOM 548 C CA . SER A 1 75 ? 5.636 -3.216 11.309 1.00 87.06 75 SER A CA 1
ATOM 549 C C . SER A 1 75 ? 6.196 -3.047 9.886 1.00 87.06 75 SER A C 1
ATOM 551 O O . SER A 1 75 ? 5.542 -3.479 8.932 1.00 87.06 75 SER A O 1
ATOM 553 N N . PRO A 1 76 ? 7.410 -2.491 9.711 1.00 90.31 76 PRO A N 1
ATOM 554 C CA . PRO A 1 76 ? 8.073 -2.458 8.411 1.00 90.31 76 PRO A CA 1
ATOM 555 C C . PRO A 1 76 ? 8.273 -3.867 7.840 1.00 90.31 76 PRO A C 1
ATOM 557 O O . PRO A 1 76 ? 8.667 -4.795 8.556 1.00 90.31 76 PRO A O 1
ATOM 560 N N . LEU A 1 77 ? 8.016 -4.025 6.544 1.00 90.25 77 LEU A N 1
ATOM 561 C CA . LEU A 1 77 ? 8.330 -5.236 5.799 1.00 90.25 77 LEU A CA 1
ATOM 562 C C . LEU A 1 77 ? 9.833 -5.252 5.498 1.00 90.25 77 LEU A C 1
ATOM 564 O O . LEU A 1 77 ? 10.361 -4.290 4.949 1.00 90.25 77 LEU A O 1
ATOM 568 N N . LYS A 1 78 ? 10.527 -6.324 5.891 1.00 89.12 78 LYS A N 1
ATOM 569 C CA . LYS A 1 78 ? 11.982 -6.447 5.703 1.00 89.12 78 LYS A CA 1
ATOM 570 C C . LYS A 1 78 ? 12.340 -7.053 4.352 1.00 89.12 78 LYS A C 1
ATOM 572 O O . LYS A 1 78 ? 13.216 -6.537 3.671 1.00 89.12 78 LYS A O 1
ATOM 577 N N . ASP A 1 79 ? 11.611 -8.093 3.965 1.00 88.88 79 ASP A N 1
ATOM 578 C CA . ASP A 1 79 ? 11.841 -8.869 2.752 1.00 88.88 79 ASP A CA 1
ATOM 579 C C . ASP A 1 79 ? 10.523 -9.034 1.985 1.00 88.88 79 ASP A C 1
ATOM 581 O O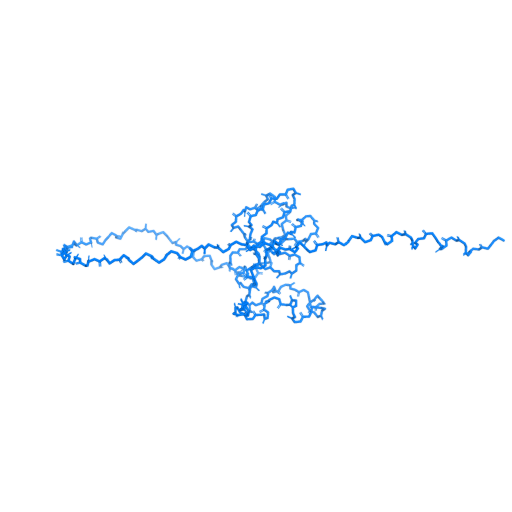 . ASP A 1 79 ? 9.453 -9.066 2.589 1.00 88.88 79 ASP A O 1
ATOM 585 N N . ALA A 1 80 ? 10.558 -9.127 0.654 1.00 87.00 80 ALA A N 1
ATOM 586 C CA . ALA A 1 80 ? 9.331 -9.333 -0.128 1.00 87.00 80 ALA A CA 1
ATOM 587 C C . ALA A 1 80 ? 8.732 -10.726 0.075 1.00 87.00 80 ALA A C 1
ATOM 589 O O . ALA A 1 80 ? 7.513 -10.871 0.097 1.00 87.00 80 ALA A O 1
ATOM 590 N N . ASP A 1 81 ? 9.579 -11.727 0.306 1.00 87.56 81 ASP A N 1
ATOM 591 C CA . ASP A 1 81 ? 9.167 -13.121 0.499 1.00 87.56 81 ASP A CA 1
ATOM 592 C C . ASP A 1 81 ? 8.377 -13.342 1.801 1.00 87.56 81 ASP A C 1
ATOM 594 O O . ASP A 1 81 ? 7.668 -14.340 1.953 1.00 87.56 81 ASP A O 1
ATOM 598 N N . ASP A 1 82 ? 8.447 -12.385 2.730 1.00 88.38 82 ASP A N 1
ATOM 599 C CA . ASP A 1 82 ? 7.632 -12.352 3.945 1.00 88.38 82 ASP A CA 1
ATOM 600 C C . ASP A 1 82 ? 6.150 -12.071 3.663 1.00 88.38 82 ASP A C 1
ATOM 602 O O . ASP A 1 82 ? 5.326 -12.212 4.573 1.00 88.38 82 ASP A O 1
ATOM 606 N N . ARG A 1 83 ? 5.805 -11.625 2.447 1.00 90.38 83 ARG A N 1
ATOM 607 C CA . ARG A 1 83 ? 4.425 -11.399 2.021 1.00 90.38 83 ARG A CA 1
ATOM 608 C C . ARG A 1 83 ? 3.940 -12.478 1.082 1.00 90.38 83 ARG A C 1
ATOM 610 O O . ARG A 1 83 ? 4.627 -12.909 0.160 1.00 90.38 83 ARG A O 1
ATOM 617 N N . ARG A 1 84 ? 2.698 -12.891 1.317 1.00 93.38 84 ARG A N 1
ATOM 618 C CA . ARG A 1 84 ? 1.995 -13.849 0.465 1.00 93.38 84 ARG A CA 1
ATOM 619 C C . ARG A 1 84 ? 0.847 -13.162 -0.269 1.00 93.38 84 ARG A C 1
ATOM 621 O O . ARG A 1 84 ? 0.232 -12.251 0.292 1.00 93.38 84 ARG A O 1
ATOM 628 N N . PRO A 1 85 ? 0.512 -13.619 -1.488 1.00 95.50 85 PRO A N 1
ATOM 629 C CA . PRO A 1 85 ? -0.724 -13.217 -2.142 1.00 95.50 85 PRO A CA 1
ATOM 630 C C . PRO A 1 85 ? -1.925 -13.407 -1.206 1.00 95.50 85 PRO A C 1
ATOM 632 O O . PRO A 1 85 ? -2.067 -14.462 -0.584 1.00 95.50 85 PRO A O 1
ATOM 635 N N . GLY A 1 86 ? -2.773 -12.386 -1.098 1.00 95.12 86 GLY A N 1
ATOM 636 C CA . GLY A 1 86 ? -3.909 -12.341 -0.172 1.00 95.12 86 GLY A CA 1
ATOM 637 C C . GLY A 1 86 ? -3.671 -11.533 1.110 1.00 95.12 86 GLY A C 1
ATOM 638 O O . GLY A 1 86 ? -4.634 -11.228 1.808 1.00 95.12 86 GLY A O 1
ATOM 639 N N . GLU A 1 87 ? -2.427 -11.161 1.422 1.00 95.56 87 GLU A N 1
ATOM 640 C CA . GLU A 1 87 ? -2.114 -10.298 2.567 1.00 95.56 87 GLU A CA 1
ATOM 641 C C . GLU A 1 87 ? -2.161 -8.804 2.217 1.00 95.56 87 GLU A C 1
ATOM 643 O O . GLU A 1 87 ? -2.096 -8.420 1.050 1.00 95.56 87 GLU A O 1
ATOM 648 N N . PHE A 1 88 ? -2.232 -7.950 3.240 1.00 95.88 88 PHE A N 1
ATOM 649 C CA . PHE A 1 88 ? -2.324 -6.499 3.081 1.00 95.88 88 PHE A CA 1
ATOM 650 C C . PHE A 1 88 ? -1.001 -5.795 3.392 1.00 95.88 88 PHE A C 1
ATOM 652 O O . PHE A 1 88 ? -0.235 -6.196 4.280 1.00 95.88 88 PHE A O 1
ATOM 659 N N . TYR A 1 89 ? -0.727 -4.716 2.669 1.00 95.50 89 TYR A N 1
ATOM 660 C CA . TYR A 1 89 ? 0.454 -3.889 2.887 1.00 95.50 89 TYR A CA 1
ATOM 661 C C . TYR A 1 89 ? 0.191 -2.420 2.560 1.00 95.50 89 TYR A C 1
ATOM 663 O O . TYR A 1 89 ? -0.757 -2.096 1.845 1.00 95.50 89 TYR A O 1
ATOM 671 N N . GLU A 1 90 ? 1.039 -1.545 3.093 1.00 94.44 90 GLU A N 1
ATOM 672 C CA . GLU A 1 90 ? 1.145 -0.155 2.653 1.00 94.44 90 GLU A CA 1
ATOM 673 C C . GLU A 1 90 ? 2.184 -0.013 1.559 1.00 94.44 90 GLU A C 1
ATOM 675 O O . GLU A 1 90 ? 3.316 -0.478 1.729 1.00 94.44 90 GLU A O 1
ATOM 680 N N . ASP A 1 91 ? 1.845 0.693 0.491 1.00 93.56 91 ASP A N 1
ATOM 681 C CA . ASP A 1 91 ? 2.854 1.165 -0.447 1.00 93.56 91 ASP A CA 1
ATOM 682 C C . ASP A 1 91 ? 3.456 2.524 -0.052 1.00 93.56 91 ASP A C 1
ATOM 684 O O . ASP A 1 91 ? 3.015 3.188 0.884 1.00 93.56 91 ASP A O 1
ATOM 688 N N . CYS A 1 92 ? 4.476 2.964 -0.792 1.00 91.12 92 CYS A N 1
ATOM 689 C CA . CYS A 1 92 ? 5.167 4.231 -0.527 1.00 91.12 92 CYS A CA 1
ATOM 690 C C . CYS A 1 92 ? 4.310 5.490 -0.740 1.00 91.12 92 CYS A C 1
ATOM 692 O O . CYS A 1 92 ? 4.764 6.590 -0.430 1.00 91.12 92 CYS A O 1
ATOM 694 N N . ALA A 1 93 ? 3.100 5.357 -1.287 1.00 90.38 93 ALA A N 1
ATOM 695 C CA . ALA A 1 93 ? 2.151 6.453 -1.439 1.00 90.38 93 ALA A CA 1
ATOM 696 C C . ALA A 1 93 ? 1.054 6.418 -0.366 1.00 90.38 93 ALA A C 1
ATOM 698 O O . ALA A 1 93 ? 0.053 7.121 -0.509 1.00 90.38 93 ALA A O 1
ATOM 699 N N . TYR A 1 94 ? 1.221 5.612 0.686 1.00 91.12 94 TYR A N 1
ATOM 700 C CA . TYR A 1 94 ? 0.241 5.430 1.755 1.00 91.12 94 TYR A CA 1
ATOM 701 C C . TYR A 1 94 ? -1.085 4.821 1.276 1.00 91.12 94 TYR A C 1
ATOM 703 O O . TYR A 1 94 ? -2.140 5.059 1.868 1.00 91.12 94 TYR A O 1
ATOM 711 N N . HIS A 1 95 ? -1.071 4.043 0.186 1.00 92.69 95 HIS A N 1
ATOM 712 C CA . HIS A 1 95 ? -2.247 3.273 -0.208 1.00 92.69 95 HIS A CA 1
ATOM 713 C C . HIS A 1 95 ? -2.257 1.923 0.524 1.00 92.69 95 HIS A C 1
ATOM 715 O O . HIS A 1 95 ? -1.273 1.179 0.449 1.00 92.69 95 HIS A O 1
ATOM 721 N N . PRO A 1 96 ? -3.381 1.544 1.162 1.00 94.88 96 PRO A N 1
ATOM 722 C CA . PRO A 1 96 ? -3.597 0.163 1.556 1.00 94.88 96 PRO A CA 1
ATOM 723 C C . PRO A 1 96 ? -3.800 -0.689 0.297 1.00 94.88 96 PRO A C 1
ATOM 725 O O . PRO A 1 96 ? -4.680 -0.411 -0.527 1.00 94.88 96 PRO A O 1
ATOM 728 N N . CYS A 1 97 ? -2.989 -1.731 0.152 1.00 96.00 97 CYS A N 1
ATOM 729 C CA . CYS A 1 97 ? -2.937 -2.594 -1.022 1.00 96.00 97 CYS A CA 1
ATOM 730 C C . CYS A 1 97 ? -3.116 -4.067 -0.635 1.00 96.00 97 CYS A C 1
ATOM 732 O O . CYS A 1 97 ? -2.622 -4.526 0.396 1.00 96.00 97 CYS A O 1
ATOM 734 N N . LEU A 1 98 ? -3.817 -4.814 -1.488 1.00 96.88 98 LEU A N 1
ATOM 735 C CA . LEU A 1 98 ? -3.895 -6.272 -1.437 1.00 96.88 98 LEU A CA 1
ATOM 736 C C . LEU A 1 98 ? -2.749 -6.858 -2.260 1.00 96.88 98 LEU A C 1
ATOM 738 O O . LEU A 1 98 ? -2.682 -6.616 -3.463 1.00 96.88 98 LEU A O 1
ATOM 742 N N . CYS A 1 99 ? -1.890 -7.655 -1.633 1.00 96.62 99 CYS A N 1
ATOM 743 C CA . CYS A 1 99 ? -0.806 -8.364 -2.301 1.00 96.62 99 CYS A CA 1
ATOM 744 C C . CYS A 1 99 ? -1.366 -9.399 -3.281 1.00 96.62 99 CYS A C 1
ATOM 746 O O . CYS A 1 99 ? -2.145 -10.278 -2.904 1.00 96.62 99 CYS A O 1
ATOM 748 N N . THR A 1 100 ? -0.947 -9.308 -4.539 1.00 96.81 100 THR A N 1
ATOM 749 C CA . THR A 1 100 ? -1.283 -10.266 -5.599 1.00 96.81 100 THR A CA 1
ATOM 750 C C . THR A 1 100 ? -0.114 -11.172 -5.949 1.00 96.81 100 THR A C 1
ATOM 752 O O . THR A 1 100 ? -0.334 -12.329 -6.303 1.00 96.81 100 THR A O 1
ATOM 755 N N . ALA A 1 101 ? 1.114 -10.664 -5.857 1.00 95.19 101 ALA A N 1
ATOM 756 C CA . ALA A 1 101 ? 2.328 -11.407 -6.163 1.00 95.19 101 ALA A CA 1
ATOM 757 C C . ALA A 1 101 ? 3.533 -10.784 -5.449 1.00 95.19 101 ALA A C 1
ATOM 759 O O . ALA A 1 101 ? 3.522 -9.607 -5.089 1.00 95.19 101 ALA A O 1
ATOM 760 N N . THR A 1 102 ? 4.573 -11.588 -5.262 1.00 94.44 102 THR A N 1
ATOM 761 C CA . THR A 1 102 ? 5.881 -11.145 -4.784 1.00 94.44 102 THR A CA 1
ATOM 762 C C . THR A 1 102 ? 6.940 -11.708 -5.719 1.00 94.44 102 THR A C 1
ATOM 764 O O . THR A 1 102 ? 6.893 -12.890 -6.066 1.00 94.44 102 THR A O 1
ATOM 767 N N . ASP A 1 103 ? 7.846 -10.850 -6.186 1.00 91.81 103 ASP A N 1
ATOM 768 C CA . ASP A 1 103 ? 8.906 -11.239 -7.117 1.00 91.81 103 ASP A CA 1
ATOM 769 C C . ASP A 1 103 ? 10.167 -10.398 -6.909 1.00 91.81 103 ASP A C 1
ATOM 771 O O . ASP A 1 103 ? 10.097 -9.173 -6.795 1.00 91.81 103 ASP A O 1
ATOM 775 N N . MET A 1 104 ? 11.328 -11.057 -6.861 1.00 90.94 104 MET A N 1
ATOM 776 C CA . MET A 1 104 ? 12.661 -10.434 -6.823 1.00 90.94 104 MET A CA 1
ATOM 777 C C . MET A 1 104 ? 12.813 -9.250 -5.839 1.00 90.94 104 MET A C 1
ATOM 779 O O . MET A 1 104 ? 13.483 -8.263 -6.140 1.00 90.94 104 MET A O 1
ATOM 783 N N . GLY A 1 105 ? 12.205 -9.319 -4.648 1.00 90.44 105 GLY A N 1
ATOM 784 C CA . GLY A 1 105 ? 12.285 -8.234 -3.654 1.00 90.44 105 GLY A CA 1
ATOM 785 C C . GLY A 1 105 ? 11.254 -7.110 -3.839 1.00 90.44 105 GLY A C 1
ATOM 786 O O . GLY A 1 105 ? 11.311 -6.091 -3.145 1.00 90.44 105 GLY A O 1
ATOM 787 N N . THR A 1 106 ? 10.293 -7.299 -4.739 1.00 93.38 106 THR A N 1
ATOM 788 C CA . THR A 1 106 ? 9.160 -6.402 -4.968 1.00 93.38 106 THR A CA 1
ATOM 789 C C . THR A 1 106 ? 7.841 -7.071 -4.596 1.00 93.38 106 THR A C 1
ATOM 791 O O . THR A 1 106 ? 7.703 -8.296 -4.648 1.00 93.38 106 THR A O 1
ATOM 794 N N . VAL A 1 107 ? 6.877 -6.255 -4.178 1.00 95.25 107 VAL A N 1
ATOM 795 C CA . VAL A 1 107 ? 5.505 -6.680 -3.893 1.00 95.25 107 VAL A CA 1
ATOM 796 C C . VAL A 1 107 ? 4.582 -5.986 -4.881 1.00 95.25 107 VAL A C 1
ATOM 798 O O . VAL A 1 107 ? 4.588 -4.756 -4.976 1.00 95.25 107 VAL A O 1
ATOM 801 N N . ASP A 1 108 ? 3.785 -6.784 -5.580 1.00 95.56 108 ASP A N 1
ATOM 802 C CA . ASP A 1 108 ? 2.711 -6.328 -6.450 1.00 95.56 108 ASP A CA 1
ATOM 803 C C . ASP A 1 108 ? 1.373 -6.427 -5.739 1.00 95.56 108 ASP A C 1
ATOM 805 O O . ASP A 1 108 ? 1.070 -7.422 -5.070 1.00 95.56 108 ASP A O 1
ATOM 809 N N . GLY A 1 109 ? 0.522 -5.434 -5.963 1.00 95.75 109 GLY A N 1
ATOM 810 C CA . GLY A 1 109 ? -0.810 -5.440 -5.397 1.00 95.75 109 GLY A CA 1
ATOM 811 C C . GLY A 1 109 ? -1.805 -4.531 -6.088 1.00 95.75 109 GLY A C 1
ATOM 812 O O . GLY A 1 109 ? -1.499 -3.816 -7.044 1.00 95.75 109 GLY A O 1
ATOM 813 N N . ILE A 1 110 ? -3.031 -4.600 -5.582 1.00 96.12 110 ILE A N 1
ATOM 814 C CA . ILE A 1 110 ? -4.174 -3.794 -6.010 1.00 96.12 110 ILE A CA 1
ATOM 815 C C . ILE A 1 110 ? -4.508 -2.832 -4.874 1.00 96.12 110 ILE A C 1
ATOM 817 O O . ILE A 1 110 ? -4.684 -3.272 -3.734 1.00 96.12 110 ILE A O 1
ATOM 821 N N . SER A 1 111 ? -4.637 -1.538 -5.165 1.00 94.00 111 SER A N 1
ATOM 822 C CA . SER A 1 111 ? -5.048 -0.578 -4.140 1.00 94.00 111 SER A CA 1
ATOM 823 C C . SER A 1 111 ? -6.500 -0.802 -3.718 1.00 94.00 111 SER A C 1
ATOM 825 O O . SER A 1 111 ? -7.404 -0.858 -4.549 1.00 94.00 111 SER A O 1
ATOM 827 N N . LEU A 1 112 ? -6.750 -0.851 -2.411 1.00 92.19 112 LEU A N 1
ATOM 828 C CA . LEU A 1 112 ? -8.100 -0.929 -1.844 1.00 92.19 112 LEU A CA 1
ATOM 829 C C . LEU A 1 112 ? -8.853 0.409 -1.905 1.00 92.19 112 LEU A C 1
ATOM 831 O O . LEU A 1 112 ? -10.037 0.473 -1.565 1.00 92.19 112 LEU A O 1
ATOM 835 N N . VAL A 1 113 ? -8.175 1.491 -2.300 1.00 90.00 113 VAL A N 1
ATOM 836 C CA . VAL A 1 113 ? -8.784 2.817 -2.403 1.00 90.00 113 VAL A CA 1
ATOM 837 C C . VAL A 1 113 ? -9.522 2.977 -3.715 1.00 90.00 113 VAL A C 1
ATOM 839 O O . VAL A 1 113 ? -10.731 3.207 -3.719 1.00 90.00 113 VAL A O 1
ATOM 842 N N . ASP A 1 114 ? -8.776 2.863 -4.805 1.00 88.88 114 ASP A N 1
ATOM 843 C CA . ASP A 1 114 ? -9.216 3.185 -6.156 1.00 88.88 114 ASP A CA 1
ATOM 844 C C . ASP A 1 114 ? -9.163 1.973 -7.097 1.00 88.88 114 ASP A C 1
ATOM 846 O O . ASP A 1 114 ? -9.568 2.083 -8.251 1.00 88.88 114 ASP A O 1
ATOM 850 N N . GLY A 1 115 ? -8.721 0.804 -6.626 1.00 90.94 115 GLY A N 1
ATOM 851 C CA . GLY A 1 115 ? -8.597 -0.391 -7.460 1.00 90.94 115 GLY A CA 1
ATOM 852 C C . GLY A 1 115 ? -7.459 -0.319 -8.478 1.00 90.94 115 GLY A C 1
ATOM 853 O O . GLY A 1 115 ? -7.413 -1.156 -9.378 1.00 90.94 115 GLY A O 1
ATOM 854 N N . SER A 1 116 ? -6.551 0.659 -8.371 1.00 89.81 116 SER A N 1
ATOM 855 C CA . SER A 1 116 ? -5.402 0.770 -9.273 1.00 89.81 116 SER A CA 1
ATOM 856 C C . SER A 1 116 ? -4.507 -0.474 -9.200 1.00 89.81 116 SER A C 1
ATOM 858 O O . SER A 1 116 ? -4.216 -0.996 -8.120 1.00 89.81 116 SER A O 1
ATOM 860 N N . TYR A 1 117 ? -4.084 -0.953 -10.372 1.00 91.44 117 TYR A N 1
ATOM 861 C CA . TYR A 1 117 ? -3.212 -2.112 -10.558 1.00 91.44 117 TYR A CA 1
ATOM 862 C C . TYR A 1 117 ? -2.376 -1.935 -11.841 1.00 91.44 117 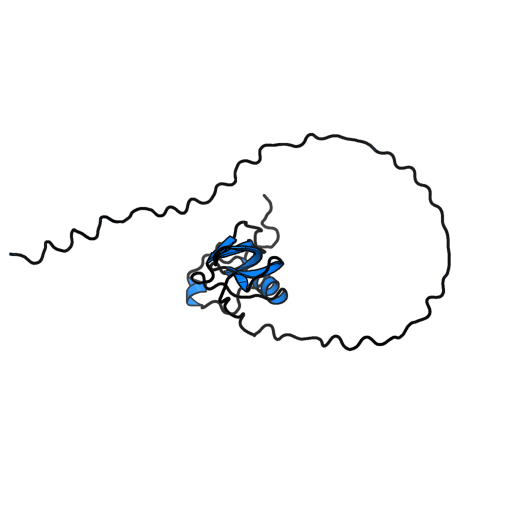TYR A C 1
ATOM 864 O O . TYR A 1 117 ? -2.949 -1.526 -12.855 1.00 91.44 117 TYR A O 1
ATOM 872 N N . PRO A 1 118 ? -1.070 -2.268 -11.842 1.00 91.94 118 PRO A N 1
ATOM 873 C CA . PRO A 1 118 ? -0.296 -2.818 -10.724 1.00 91.94 118 PRO A CA 1
ATOM 874 C C . PRO A 1 118 ? 0.281 -1.745 -9.787 1.00 91.94 118 PRO A C 1
ATOM 876 O O . PRO A 1 118 ? 0.825 -0.734 -10.230 1.00 91.94 118 PRO A O 1
ATOM 879 N N . ARG A 1 119 ? 0.206 -1.990 -8.472 1.00 93.69 119 ARG A N 1
ATOM 880 C CA . ARG A 1 119 ? 0.958 -1.253 -7.444 1.00 93.69 119 ARG A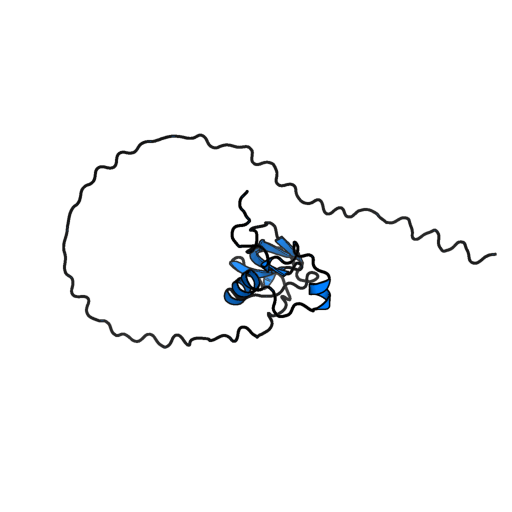 CA 1
ATOM 881 C C . ARG A 1 119 ? 2.200 -2.057 -7.077 1.00 93.69 119 ARG A C 1
ATOM 883 O O . ARG A 1 119 ? 2.143 -2.900 -6.187 1.00 93.69 119 ARG A O 1
ATOM 890 N N . ASN A 1 120 ? 3.299 -1.806 -7.783 1.00 94.19 120 ASN A N 1
ATOM 891 C CA . ASN A 1 120 ? 4.588 -2.443 -7.520 1.00 94.19 120 ASN A CA 1
ATOM 892 C C . ASN A 1 120 ? 5.420 -1.578 -6.564 1.00 94.19 120 ASN A C 1
ATOM 894 O O . ASN A 1 120 ? 5.615 -0.386 -6.810 1.00 94.19 120 ASN A O 1
ATOM 898 N N . CYS A 1 121 ? 5.911 -2.163 -5.473 1.00 93.62 121 CYS A N 1
ATOM 899 C CA . CYS A 1 121 ? 6.837 -1.499 -4.556 1.00 93.62 121 CYS A CA 1
ATOM 900 C C . CYS A 1 121 ? 8.010 -2.404 -4.192 1.00 93.62 121 CYS A C 1
ATOM 902 O O . CYS A 1 121 ? 7.830 -3.545 -3.764 1.00 93.62 121 CYS A O 1
ATOM 904 N N . GLY A 1 122 ? 9.222 -1.862 -4.309 1.00 93.50 122 GLY A N 1
ATOM 905 C CA . GLY A 1 122 ? 10.439 -2.522 -3.854 1.00 93.50 122 GLY A CA 1
ATOM 906 C C . GLY A 1 122 ? 10.556 -2.437 -2.338 1.00 93.50 122 GLY A C 1
ATOM 907 O O . GLY A 1 122 ? 10.774 -1.356 -1.791 1.00 93.50 122 GLY A O 1
ATOM 908 N N . VAL A 1 123 ? 10.470 -3.576 -1.653 1.00 92.75 123 VAL A N 1
ATOM 909 C CA . VAL A 1 123 ? 10.557 -3.653 -0.186 1.00 92.75 123 VAL A CA 1
ATOM 910 C C . VAL A 1 123 ? 11.781 -2.939 0.405 1.00 92.75 123 VAL A C 1
ATOM 912 O O . VAL A 1 123 ? 11.585 -2.156 1.336 1.00 92.75 123 VAL A O 1
ATOM 915 N N . PRO A 1 124 ? 13.013 -3.088 -0.128 1.00 88.44 124 PRO A N 1
ATOM 916 C CA . PRO A 1 124 ? 14.192 -2.490 0.504 1.00 88.44 124 PRO A CA 1
ATOM 917 C C . PRO A 1 124 ? 14.264 -0.957 0.404 1.00 88.44 124 PRO A C 1
ATOM 919 O O . PRO A 1 124 ? 15.064 -0.346 1.111 1.00 88.44 124 PRO A O 1
ATOM 922 N N . HIS A 1 125 ? 13.47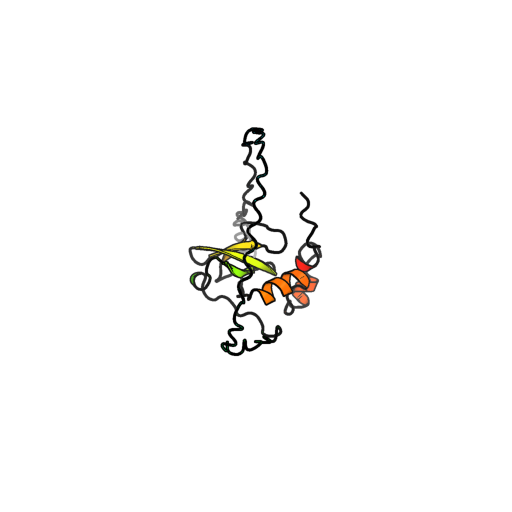1 -0.323 -0.468 1.00 87.31 125 HIS A N 1
ATOM 923 C CA . HIS A 1 125 ? 13.586 1.115 -0.758 1.00 87.31 125 HIS A CA 1
ATOM 924 C C . HIS A 1 125 ? 12.293 1.901 -0.539 1.00 87.31 125 HIS A C 1
ATOM 926 O O . HIS A 1 125 ? 12.349 3.083 -0.217 1.00 87.31 125 HIS A O 1
ATOM 932 N N . CYS A 1 126 ? 11.133 1.263 -0.692 1.00 89.06 126 CYS A N 1
ATOM 933 C CA . CYS A 1 126 ? 9.835 1.930 -0.617 1.00 89.06 126 CYS A CA 1
ATOM 934 C C . CYS A 1 126 ? 9.297 2.061 0.814 1.00 89.06 126 CYS A C 1
ATOM 936 O O . CYS A 1 126 ? 8.294 2.737 1.007 1.00 89.06 126 CYS A O 1
ATOM 938 N N . GLY A 1 127 ? 9.933 1.427 1.808 1.00 88.56 127 GLY A N 1
ATOM 939 C CA . GLY A 1 127 ? 9.459 1.475 3.195 1.00 88.56 127 GLY A CA 1
ATOM 940 C C . GLY A 1 127 ? 8.104 0.790 3.388 1.00 88.56 127 GLY A C 1
ATOM 941 O O . GLY A 1 127 ? 7.310 1.233 4.211 1.00 88.56 127 GLY A O 1
ATOM 942 N N . VAL A 1 128 ? 7.838 -0.271 2.616 1.00 93.12 128 VAL A N 1
ATOM 943 C CA . VAL A 1 128 ? 6.574 -1.022 2.641 1.00 93.12 128 VAL A CA 1
ATOM 944 C C . VAL A 1 128 ? 6.266 -1.496 4.059 1.00 93.12 128 VAL A C 1
ATOM 946 O O . VAL A 1 128 ? 7.138 -2.036 4.745 1.00 93.12 128 VAL A O 1
ATOM 949 N N . ARG A 1 129 ? 5.016 -1.337 4.497 1.00 93.81 129 ARG A N 1
ATOM 950 C CA . ARG A 1 129 ? 4.592 -1.728 5.849 1.00 93.81 129 ARG A CA 1
ATOM 951 C C . ARG A 1 129 ? 3.595 -2.868 5.813 1.00 93.81 129 ARG A C 1
ATOM 953 O O . ARG A 1 129 ? 2.760 -2.967 4.916 1.00 93.81 129 ARG A O 1
ATOM 960 N N . LYS A 1 130 ? 3.700 -3.756 6.795 1.00 93.69 130 LYS A N 1
ATOM 961 C CA . LYS A 1 130 ? 2.791 -4.882 6.969 1.00 93.69 130 LYS A CA 1
ATOM 962 C C . LYS A 1 130 ? 1.494 -4.396 7.603 1.00 93.69 130 LYS A C 1
ATOM 964 O O . LYS A 1 130 ? 1.557 -3.814 8.677 1.00 93.69 130 LYS A O 1
ATOM 969 N N . LEU A 1 131 ? 0.360 -4.704 6.975 1.00 93.44 131 LEU A N 1
ATOM 970 C CA . LEU A 1 131 ? -0.961 -4.450 7.536 1.00 93.44 131 LEU A CA 1
ATOM 971 C C . LEU A 1 131 ? -1.730 -5.713 7.891 1.00 93.44 131 LEU A C 1
ATOM 973 O O . LEU A 1 131 ? -1.597 -6.743 7.217 1.00 93.44 131 LEU A O 1
ATOM 977 N N . THR A 1 132 ? -2.590 -5.590 8.898 1.00 93.00 132 THR A N 1
ATOM 978 C CA . THR A 1 132 ? -3.754 -6.457 9.090 1.00 93.00 132 THR A CA 1
ATOM 979 C C . THR A 1 132 ? -4.934 -5.988 8.237 1.00 93.00 132 THR A C 1
ATOM 981 O O . THR A 1 132 ? -4.932 -4.901 7.654 1.00 93.00 132 THR A O 1
ATOM 984 N N . PHE A 1 133 ? -5.968 -6.825 8.149 1.00 92.31 133 PHE A N 1
ATOM 985 C CA . PHE A 1 133 ? -7.197 -6.458 7.451 1.00 92.31 133 PHE A CA 1
ATOM 986 C C . PHE A 1 133 ? -7.867 -5.235 8.094 1.00 92.31 133 PHE A C 1
ATOM 988 O O . PHE A 1 133 ? -8.290 -4.316 7.394 1.00 92.31 133 PHE A O 1
ATOM 995 N N . GLU A 1 134 ? -7.925 -5.194 9.424 1.00 91.69 134 GLU A N 1
ATOM 996 C CA . GLU A 1 134 ? -8.535 -4.100 10.176 1.00 91.69 134 GLU A CA 1
ATOM 997 C C . GLU A 1 134 ? -7.784 -2.787 9.946 1.00 91.69 134 GLU A C 1
ATOM 999 O O . GLU A 1 134 ? -8.417 -1.765 9.690 1.00 91.69 134 GLU A O 1
ATOM 1004 N N . GLU A 1 135 ? -6.449 -2.812 9.968 1.00 91.62 135 GLU A N 1
ATOM 1005 C CA . GLU A 1 135 ? -5.616 -1.638 9.687 1.00 91.62 135 GLU A CA 1
ATOM 1006 C C . GLU A 1 135 ? -5.804 -1.142 8.250 1.00 91.62 135 GLU A C 1
ATOM 1008 O O . GLU A 1 135 ? -5.960 0.057 8.026 1.00 91.62 135 GLU A O 1
ATOM 1013 N N . ALA A 1 136 ? -5.873 -2.052 7.275 1.00 92.56 136 ALA A N 1
ATOM 1014 C CA . ALA A 1 136 ? -6.120 -1.690 5.882 1.00 92.56 136 ALA A CA 1
ATOM 1015 C C . ALA A 1 136 ? -7.481 -0.994 5.699 1.00 92.56 136 ALA A C 1
ATOM 1017 O O . ALA A 1 136 ? -7.583 -0.011 4.959 1.00 92.56 136 ALA A O 1
ATOM 1018 N N . VAL A 1 137 ? -8.519 -1.458 6.405 1.00 91.12 137 VAL A N 1
ATOM 1019 C CA . VAL A 1 137 ? -9.835 -0.801 6.431 1.00 91.12 137 VAL A CA 1
ATOM 1020 C C . VAL A 1 137 ? -9.758 0.558 7.129 1.00 91.12 137 VAL A C 1
ATOM 1022 O O . VAL A 1 137 ? -10.311 1.531 6.617 1.00 91.12 137 VAL A O 1
ATOM 1025 N N . GLN A 1 138 ? -9.051 0.658 8.258 1.00 90.94 138 GLN A N 1
ATOM 1026 C CA . GLN A 1 138 ? -8.856 1.930 8.963 1.00 90.94 138 GLN A CA 1
ATOM 1027 C C . GLN A 1 138 ? -8.163 2.961 8.070 1.00 90.94 138 GLN A C 1
ATOM 1029 O O . GLN A 1 138 ? -8.668 4.070 7.916 1.00 90.94 138 GLN A O 1
ATOM 1034 N N . TRP A 1 139 ? -7.081 2.588 7.390 1.00 90.56 139 TRP A N 1
ATOM 1035 C CA . TRP A 1 139 ? -6.382 3.483 6.469 1.00 90.56 139 TRP A CA 1
ATOM 1036 C C . TRP A 1 139 ? -7.204 3.845 5.245 1.00 90.56 139 TRP A C 1
ATOM 1038 O O . TRP A 1 139 ? -7.137 4.979 4.776 1.00 90.56 139 TRP A O 1
ATOM 1048 N N . ARG A 1 140 ? -8.044 2.932 4.753 1.00 89.62 140 ARG A N 1
ATOM 1049 C CA . ARG A 1 140 ? -8.968 3.240 3.659 1.00 89.62 140 ARG A CA 1
ATOM 1050 C C . ARG A 1 140 ? -9.977 4.333 4.034 1.00 89.62 140 ARG A C 1
ATOM 1052 O O . ARG A 1 140 ? -10.363 5.109 3.156 1.00 89.62 140 ARG A O 1
ATOM 1059 N N . LEU A 1 141 ? -10.436 4.347 5.286 1.00 88.81 141 LEU A N 1
ATOM 1060 C CA . LEU A 1 141 ? -11.508 5.226 5.766 1.00 88.81 141 LEU A CA 1
ATOM 1061 C C . LEU A 1 141 ? -10.998 6.524 6.400 1.00 88.81 141 LEU A C 1
ATOM 1063 O O . LEU A 1 141 ? -11.645 7.560 6.266 1.00 88.81 141 LEU A O 1
ATOM 1067 N N . HIS A 1 142 ? -9.867 6.466 7.099 1.00 88.56 142 HIS A N 1
ATOM 1068 C CA . HIS A 1 142 ? -9.357 7.558 7.931 1.00 88.56 142 HIS A CA 1
ATOM 1069 C C . HIS A 1 142 ? -7.932 7.985 7.571 1.00 88.56 142 HIS A C 1
ATOM 1071 O O . HIS A 1 142 ? -7.492 9.041 8.017 1.00 88.56 142 HIS A O 1
ATOM 1077 N N . GLY A 1 143 ? -7.236 7.207 6.741 1.00 88.75 143 GLY A N 1
ATOM 1078 C CA . GLY A 1 143 ? -5.826 7.418 6.433 1.00 88.75 143 GLY A CA 1
ATOM 1079 C C . GLY A 1 143 ? -4.884 6.883 7.516 1.00 88.75 143 GLY A C 1
ATOM 1080 O O . GLY A 1 143 ? -5.333 6.377 8.551 1.00 88.75 143 GLY A O 1
ATOM 1081 N N . PRO A 1 144 ? -3.567 6.952 7.269 1.00 88.81 144 PRO A N 1
ATOM 1082 C CA . PRO A 1 144 ? -2.551 6.562 8.233 1.00 88.81 144 PRO A CA 1
ATOM 1083 C C . PRO A 1 144 ? -2.528 7.489 9.447 1.00 88.81 144 PRO A C 1
ATOM 1085 O O . PRO A 1 144 ? -2.312 8.691 9.329 1.00 88.81 144 PRO A O 1
ATOM 1088 N N . ALA A 1 145 ? -2.719 6.913 10.637 1.00 85.00 145 ALA A N 1
ATOM 1089 C CA . ALA A 1 145 ? -2.693 7.648 11.905 1.00 85.00 145 ALA A CA 1
ATOM 1090 C C . ALA A 1 145 ? -1.301 8.198 12.264 1.00 85.00 145 ALA A C 1
ATOM 1092 O O . ALA A 1 145 ? -1.176 9.031 13.158 1.00 85.00 145 ALA A O 1
ATOM 1093 N N . ASP A 1 146 ? -0.257 7.704 11.602 1.00 84.38 146 ASP A N 1
ATOM 1094 C CA . ASP A 1 146 ? 1.143 7.996 11.891 1.00 84.38 146 ASP A CA 1
ATOM 1095 C C . ASP A 1 146 ? 1.830 8.836 10.814 1.00 84.38 146 ASP A C 1
ATOM 1097 O O . ASP A 1 146 ? 3.057 8.936 10.779 1.00 84.38 146 ASP A O 1
ATOM 1101 N N . LEU A 1 147 ? 1.042 9.447 9.931 1.00 85.69 147 LEU A N 1
ATOM 1102 C CA . LEU A 1 147 ? 1.566 10.334 8.909 1.00 85.69 147 LEU A CA 1
ATOM 1103 C C . LEU A 1 147 ? 2.252 11.540 9.575 1.00 85.69 147 LEU A C 1
ATOM 1105 O O . LEU A 1 147 ? 1.605 12.253 10.349 1.00 85.69 147 LEU A O 1
ATOM 1109 N N . PRO A 1 148 ? 3.543 11.804 9.298 1.00 85.31 148 PRO A N 1
ATOM 1110 C CA . PRO A 1 148 ? 4.204 12.987 9.827 1.00 85.31 148 PRO A CA 1
ATOM 1111 C C . PRO A 1 148 ? 3.472 14.247 9.346 1.00 85.31 148 PRO A C 1
ATOM 1113 O O . PRO A 1 148 ? 3.149 14.333 8.154 1.00 85.31 148 PRO A O 1
ATOM 1116 N N . PRO A 1 149 ? 3.228 15.244 10.214 1.00 87.19 149 PRO A N 1
ATOM 1117 C CA . PRO A 1 149 ? 2.489 16.446 9.833 1.00 87.19 149 PRO A CA 1
ATOM 1118 C C . PRO A 1 149 ? 3.185 17.220 8.704 1.00 87.19 149 PRO A C 1
ATOM 1120 O O . PRO A 1 149 ? 2.522 17.879 7.905 1.00 87.19 149 PRO A O 1
ATOM 1123 N N . GLU A 1 150 ? 4.511 17.106 8.584 1.00 90.38 150 GLU A N 1
ATOM 1124 C CA . GLU A 1 150 ? 5.280 17.696 7.488 1.00 90.38 150 GLU A CA 1
ATOM 1125 C C . GLU A 1 150 ? 4.960 17.038 6.142 1.00 90.38 150 GLU A C 1
ATOM 1127 O O . GLU A 1 150 ? 4.838 17.734 5.135 1.00 90.38 150 GLU A O 1
ATOM 1132 N N . VAL A 1 151 ? 4.802 15.711 6.125 1.00 87.50 151 VAL A N 1
ATOM 1133 C CA . VAL A 1 151 ? 4.434 14.955 4.920 1.00 87.50 151 VAL A CA 1
ATOM 1134 C C . VAL A 1 151 ? 2.982 15.244 4.569 1.00 87.50 151 VAL A C 1
ATOM 1136 O O . VAL A 1 151 ? 2.677 15.562 3.421 1.00 87.50 151 VAL A O 1
ATOM 1139 N N . GLU A 1 152 ? 2.091 15.225 5.561 1.00 87.69 152 GLU A N 1
ATOM 1140 C CA . GLU A 1 152 ? 0.677 15.509 5.343 1.00 87.69 152 GLU A CA 1
ATOM 1141 C C . GLU A 1 152 ? 0.444 16.916 4.763 1.00 87.69 152 GLU A C 1
ATOM 1143 O O . GLU A 1 152 ? -0.398 17.084 3.876 1.00 87.69 152 GLU A O 1
ATOM 1148 N N . ALA A 1 153 ? 1.190 17.920 5.233 1.00 89.56 153 ALA A N 1
ATOM 1149 C CA . ALA A 1 153 ? 1.098 19.295 4.744 1.00 89.56 153 ALA A CA 1
ATOM 1150 C C . ALA A 1 153 ? 1.629 19.467 3.309 1.00 89.56 153 ALA A C 1
ATOM 1152 O O . ALA A 1 153 ? 1.230 20.403 2.617 1.00 89.56 153 ALA A O 1
ATOM 1153 N N . GLN A 1 154 ? 2.524 18.583 2.859 1.00 90.38 154 GLN A N 1
ATOM 1154 C CA . GLN A 1 154 ? 3.063 18.585 1.495 1.00 90.38 154 GLN A CA 1
ATOM 1155 C C . GLN A 1 154 ? 2.172 17.822 0.503 1.00 90.38 154 GLN A C 1
ATOM 1157 O O . GLN A 1 154 ? 2.285 18.035 -0.705 1.00 90.38 154 GLN A O 1
ATOM 1162 N N . MET A 1 155 ? 1.284 16.949 0.989 1.00 86.50 155 MET A N 1
ATOM 1163 C CA . MET A 1 155 ? 0.360 16.185 0.153 1.00 86.50 155 MET A CA 1
ATOM 1164 C C . MET A 1 155 ? -0.842 17.032 -0.275 1.00 86.50 155 MET A C 1
ATOM 1166 O O . MET A 1 155 ? -1.528 17.646 0.540 1.00 86.50 155 MET A O 1
ATOM 1170 N N . THR A 1 156 ? -1.150 16.999 -1.568 1.00 90.94 156 THR A N 1
ATOM 1171 C CA . THR A 1 156 ? -2.395 17.557 -2.112 1.00 90.94 156 THR A CA 1
ATOM 1172 C C . THR A 1 156 ? -3.599 16.688 -1.735 1.00 90.94 156 THR A C 1
ATOM 1174 O O . THR A 1 156 ? -3.465 15.476 -1.558 1.00 90.94 156 THR A O 1
ATOM 1177 N N . ASP A 1 157 ? -4.803 17.266 -1.698 1.00 87.62 157 ASP A N 1
ATOM 1178 C CA . ASP A 1 157 ? -6.043 16.515 -1.421 1.00 87.62 157 ASP A CA 1
ATOM 1179 C C . ASP A 1 157 ? -6.255 15.336 -2.390 1.00 87.62 157 ASP A C 1
ATOM 1181 O O . ASP A 1 157 ? -6.807 14.305 -2.017 1.00 87.62 157 ASP A O 1
ATOM 1185 N N . ALA A 1 158 ? -5.751 15.445 -3.625 1.00 84.62 158 ALA A N 1
ATOM 1186 C CA . ALA A 1 158 ? -5.803 14.372 -4.617 1.00 84.62 158 ALA A CA 1
ATOM 1187 C C . ALA A 1 158 ? -4.896 13.170 -4.277 1.00 84.62 158 ALA A C 1
ATOM 1189 O O . ALA A 1 158 ? -5.196 12.044 -4.694 1.00 84.62 158 ALA A O 1
ATOM 1190 N N . GLN A 1 159 ? -3.803 13.405 -3.540 1.00 85.62 159 GLN A N 1
ATOM 1191 C CA . GLN A 1 159 ? -2.864 12.381 -3.058 1.00 85.62 159 GLN A CA 1
ATOM 1192 C C . GLN A 1 159 ? -3.333 11.731 -1.753 1.00 85.62 159 GLN A C 1
ATOM 1194 O O . GLN A 1 159 ? -2.963 10.593 -1.476 1.00 85.62 159 GLN A O 1
ATOM 1199 N N . LYS A 1 160 ? -4.170 12.417 -0.968 1.00 88.44 160 LYS A N 1
ATOM 1200 C CA . LYS A 1 160 ? -4.773 11.875 0.255 1.00 88.44 160 LYS A CA 1
ATOM 1201 C C . LYS A 1 160 ? -5.881 10.889 -0.105 1.00 88.44 160 LYS A C 1
ATOM 1203 O O . LYS A 1 160 ? -7.063 11.224 -0.170 1.00 88.44 160 LYS A O 1
ATOM 1208 N N . CYS A 1 161 ? -5.483 9.650 -0.368 1.00 83.12 161 CYS A N 1
ATOM 1209 C CA . CYS A 1 161 ? -6.340 8.589 -0.889 1.00 83.12 161 CYS A CA 1
ATOM 1210 C C . CYS A 1 161 ? -7.577 8.313 0.004 1.00 83.12 161 CYS A C 1
ATOM 1212 O O . CYS A 1 161 ? -8.650 7.988 -0.505 1.00 83.12 161 CYS A O 1
ATOM 1214 N N . TRP A 1 162 ? -7.472 8.561 1.314 1.00 87.00 162 TRP A N 1
ATOM 1215 C CA . TRP A 1 162 ? -8.556 8.444 2.299 1.00 87.00 162 TRP A CA 1
ATOM 1216 C C . TRP A 1 162 ? -9.615 9.556 2.238 1.00 87.00 162 TRP A C 1
ATOM 1218 O O . TRP A 1 162 ? -10.704 9.375 2.775 1.00 87.00 162 TRP A O 1
ATOM 1228 N N . LEU A 1 163 ? -9.355 10.686 1.571 1.00 86.31 163 LEU A N 1
ATOM 1229 C CA . LEU A 1 163 ? -10.365 11.737 1.373 1.00 86.31 163 LEU A CA 1
ATOM 1230 C C . LEU A 1 163 ? -11.328 11.418 0.222 1.00 86.31 163 LEU A C 1
ATOM 1232 O O . LEU A 1 163 ? -12.395 12.027 0.118 1.00 86.31 163 LEU A O 1
ATOM 1236 N N . LYS A 1 164 ? -10.976 10.460 -0.644 1.00 80.50 164 LYS A N 1
ATOM 1237 C CA . LYS A 1 164 ? -11.802 10.093 -1.796 1.00 80.50 164 LYS A CA 1
ATOM 1238 C C . LYS A 1 164 ? -12.985 9.233 -1.346 1.00 80.50 164 LYS A C 1
ATOM 1240 O O . LYS A 1 164 ? -12.769 8.180 -0.725 1.00 80.50 164 LYS A O 1
ATOM 1245 N N . PRO A 1 165 ? -14.232 9.615 -1.685 1.00 75.94 165 PRO A N 1
ATOM 1246 C CA . PRO A 1 165 ? -15.388 8.809 -1.338 1.00 75.94 165 PRO A CA 1
ATOM 1247 C C . PRO A 1 165 ? -15.297 7.449 -2.034 1.00 75.94 165 PRO A C 1
ATOM 1249 O O . PRO A 1 165 ? -14.860 7.346 -3.178 1.00 75.94 165 PRO A O 1
ATOM 1252 N N . ALA A 1 166 ? -15.753 6.390 -1.360 1.00 66.44 166 ALA A N 1
ATOM 1253 C CA . ALA A 1 166 ? -15.685 5.015 -1.869 1.00 66.44 166 ALA A CA 1
ATOM 1254 C C . ALA A 1 166 ? -16.367 4.804 -3.239 1.00 66.44 166 ALA A C 1
ATOM 1256 O O . ALA A 1 166 ? -16.107 3.812 -3.911 1.00 66.44 166 ALA A O 1
ATOM 1257 N N . ASN A 1 167 ? -17.219 5.742 -3.662 1.00 64.44 167 ASN A N 1
ATOM 1258 C CA . ASN A 1 167 ? -18.019 5.663 -4.882 1.00 64.44 167 ASN A CA 1
ATOM 1259 C C . ASN A 1 167 ? -17.536 6.577 -6.025 1.00 64.44 167 ASN A C 1
ATOM 1261 O O . ASN A 1 167 ? -18.252 6.693 -7.019 1.00 64.44 167 ASN A O 1
ATOM 1265 N N . ASP A 1 168 ? -16.369 7.222 -5.911 1.00 64.75 168 ASP A N 1
ATOM 1266 C CA . ASP A 1 168 ? -15.848 8.094 -6.984 1.00 64.75 168 ASP A CA 1
ATOM 1267 C C . ASP A 1 168 ? -15.275 7.313 -8.183 1.00 64.75 168 ASP A C 1
ATOM 1269 O O . ASP A 1 168 ? -15.014 7.868 -9.242 1.00 64.75 168 ASP A O 1
ATOM 1273 N N . ASN A 1 169 ? -15.160 5.986 -8.069 1.00 54.06 169 ASN A N 1
ATOM 1274 C CA . ASN A 1 169 ? -14.704 5.090 -9.140 1.00 54.06 169 ASN A CA 1
ATOM 1275 C C . ASN A 1 169 ? -15.741 4.858 -10.262 1.00 54.06 169 ASN A C 1
ATOM 1277 O O . ASN A 1 169 ? -15.710 3.832 -10.946 1.00 54.06 169 ASN A O 1
ATOM 1281 N N . ARG A 1 170 ? -16.694 5.776 -10.458 1.00 53.81 170 ARG A N 1
ATOM 1282 C CA . ARG A 1 170 ? -17.632 5.717 -11.586 1.00 53.81 170 ARG A CA 1
ATOM 1283 C C . ARG A 1 170 ? -16.933 6.209 -12.854 1.00 53.81 170 ARG A C 1
ATOM 1285 O O . ARG A 1 170 ? -17.016 7.385 -13.190 1.00 53.81 170 ARG A O 1
ATOM 1292 N N . VAL A 1 171 ? -16.250 5.279 -13.520 1.00 51.47 171 VAL A N 1
ATOM 1293 C CA . VAL A 1 171 ? -15.847 5.378 -14.934 1.00 51.47 171 VAL A CA 1
ATOM 1294 C C . VAL A 1 171 ? -17.064 5.177 -15.832 1.00 51.47 171 VAL A C 1
ATOM 1296 O O . VAL A 1 171 ? -17.886 4.285 -15.511 1.00 51.47 171 VAL A O 1
#

Organism: NCBI:txid2528011

pLDDT: mean 72.36, std 20.42, range [36.09, 96.88]

Foldseek 3Di:
DDPPPPPPPPPPPPDDPPPPPPPPPDPPDDDDDDDDDDDDDDDDDDDDDDDPPDPPPDDPDDPPPCPPPLPDDFAQDDFQVVDDQQFWKAWLLQFIWGFHDGDDQWTFTAGPQQRDPGPIHRRVPGRMTGDDPVNNVCCLQPNDPPPDVVNVVVDDPVSSSNNDPSPPNPD

Secondary structure (DSSP, 8-state):
--TTSSSSSSSS-----------------PPP-------------------------------------TTSPPPBP--GGG--TT-EEE-TTS-EEEEEEEETTEEEEEETTT--S-EEEEHHHH--EEE-HHHHHHHHHH--TT--HHHHHHS-TTT-GGGS-TT----

Sequence (171 aa):
MGLADLDRRNQAEGKAAGVDCFDASDSRRRPATIRTSVVVTLSATLVSACLPVTRNRHALAGQAETSHTLNTMPSPLKDADDRRPGEFYEDCAYHPCLCTATDMGTVDGISLVDGSYPRNCGVPHCGVRKLTFEEAVQWRLHGPADLPPEVEAQMTDAQKCWLKPANDNRV